Protein AF-A0A075HXC4-F1 (afdb_monomer)

Organism: NCBI:txid1456350

Nearest PDB structures (foldseek):
  7qbg-assembly2_C  TM=5.649E-01  e=1.199E-02  Homo sapiens
  2m8x-assembly1_A  TM=3.987E-01  e=9.334E+00  Pyrococcus furiosus
  6twh-assembly1_C  TM=2.486E-01  e=6.470E+00  Influenza A virus (A/harbour seal/Germany/1/2014(H10N7))

Radius of gyration: 15.95 Å; Cα contacts (8 Å, |Δi|>4): 312; chains: 1; bounding box: 35×32×52 Å

Foldseek 3Di:
DDDPPPPDDDPDDVQKDDFQPDKAKEFEWEAAQNDTDQCLDPLFACLDSQWGDDPSDRTMIIGRIPQDFPLNSQVSSCWHWDLFWTADNVGDIQGDDDFKGWWKDKPNHTDSTRNRPDDHHHIFIYIYMGNDDPVNVVVVVVVSVPDDTDD

Sequence (151 aa):
MTQVDTSGALGAPDGAGRLGDEHEHASVLVRIFGDKLDFSSPAYQIKSSWIHFEDSDGTTIHRHSSGVTLGYLFDSMGFTVNDECFAFPDGREFCTNEDYSLKYYINHQSVDSVYDYIIEDDDRLLISFGPETPEEIEEQLIELDSQIIKG

Mean predicted aligned error: 4.53 Å

Secondary structure (DSSP, 8-state):
---------TTPPTT---TTS--EEEEEEEEETTEEP-TTSTTTBTS-SSEEB-TT-SSEEEE-STT--HHHHHHHTT-EE-SSEEE-TTS-EEE--SS-EEEEEETTEEES--TT--PPTT-EEEEEEES--HHHHHHHHHHHHHSPPP-

Solvent-accessible surface area (backbone atoms only — not comparable to full-atom values): 8455 Å² total; per-residue (Å²): 132,84,82,78,78,74,83,68,57,92,87,60,60,82,76,40,57,54,84,68,73,36,79,32,35,26,32,51,40,44,29,54,73,80,43,73,62,75,37,35,45,78,86,42,38,64,58,39,91,50,34,30,23,53,96,62,36,42,38,28,41,42,32,24,24,46,61,51,29,47,34,57,43,39,46,57,60,45,30,47,66,49,68,49,38,47,30,43,69,86,72,54,71,49,56,50,58,98,76,29,40,57,47,36,28,50,72,85,40,77,45,72,55,54,33,85,40,61,81,50,66,78,35,40,38,41,40,39,34,34,70,71,49,75,68,59,48,50,54,51,50,56,52,52,69,68,56,76,70,70,128

Structure (mmCIF, N/CA/C/O backbone):
data_AF-A0A075HXC4-F1
#
_entry.id   AF-A0A075HXC4-F1
#
loop_
_atom_site.group_PDB
_atom_site.id
_atom_site.type_symbol
_atom_site.label_atom_id
_atom_site.label_alt_id
_atom_site.label_comp_id
_atom_site.label_asym_id
_atom_site.label_entity_id
_atom_site.label_seq_id
_atom_site.pdbx_PDB_ins_code
_atom_site.Cartn_x
_atom_site.Cartn_y
_atom_site.Cartn_z
_atom_site.occupancy
_atom_site.B_iso_or_equiv
_atom_site.auth_seq_id
_atom_site.auth_comp_id
_atom_site.auth_asym_id
_atom_site.auth_atom_id
_atom_site.pdbx_PDB_model_num
ATOM 1 N N . MET A 1 1 ? 16.390 -15.592 -38.156 1.00 39.44 1 MET A N 1
ATOM 2 C CA . MET A 1 1 ? 16.770 -15.146 -36.804 1.00 39.44 1 MET A CA 1
ATOM 3 C C . MET A 1 1 ? 15.625 -15.557 -35.904 1.00 39.44 1 MET A C 1
ATOM 5 O O . MET A 1 1 ? 14.516 -15.090 -36.118 1.00 39.44 1 MET A O 1
ATOM 9 N N . THR A 1 2 ? 15.843 -16.559 -35.065 1.00 38.78 2 THR A N 1
ATOM 10 C CA . THR A 1 2 ? 14.834 -17.163 -34.188 1.00 38.78 2 THR A CA 1
ATOM 11 C C . THR A 1 2 ? 14.227 -16.114 -33.262 1.00 38.78 2 THR A C 1
ATOM 13 O O . THR A 1 2 ? 14.951 -15.402 -32.571 1.00 38.78 2 THR A O 1
ATOM 16 N N . GLN A 1 3 ? 12.900 -16.017 -33.297 1.00 43.12 3 GLN A N 1
ATOM 17 C CA . GLN A 1 3 ? 12.081 -15.297 -32.332 1.00 43.12 3 GLN A CA 1
ATOM 18 C C . GLN A 1 3 ? 12.322 -15.967 -30.976 1.00 43.12 3 GLN A C 1
ATOM 20 O O . GLN A 1 3 ? 12.024 -17.148 -30.809 1.00 43.12 3 GLN A O 1
ATOM 25 N N . VAL A 1 4 ? 12.987 -15.260 -30.065 1.00 44.78 4 VAL A N 1
ATOM 26 C CA . VAL A 1 4 ? 13.156 -15.733 -28.692 1.00 44.78 4 VAL A CA 1
ATOM 27 C C . VAL A 1 4 ? 11.836 -15.432 -28.006 1.00 44.78 4 VAL A C 1
ATOM 29 O O . VAL A 1 4 ? 11.519 -14.275 -27.745 1.00 44.78 4 VAL A O 1
ATOM 32 N N . ASP A 1 5 ? 11.039 -16.476 -27.838 1.00 43.78 5 ASP A N 1
ATOM 33 C CA . ASP A 1 5 ? 9.853 -16.471 -27.000 1.00 43.78 5 ASP A CA 1
ATOM 34 C C . ASP A 1 5 ? 10.323 -16.198 -25.562 1.00 43.78 5 ASP A C 1
ATOM 36 O O . ASP A 1 5 ? 11.045 -17.007 -24.979 1.00 43.78 5 ASP A O 1
ATOM 40 N N . THR A 1 6 ? 10.050 -15.004 -25.032 1.00 44.16 6 THR A N 1
ATOM 41 C CA . THR A 1 6 ? 10.434 -14.614 -23.664 1.00 44.16 6 THR A CA 1
ATOM 42 C C . THR A 1 6 ? 9.366 -14.988 -22.642 1.00 44.16 6 THR A C 1
ATOM 44 O O . THR A 1 6 ? 9.330 -14.395 -21.567 1.00 44.16 6 THR A O 1
ATOM 47 N N . SER A 1 7 ? 8.495 -15.959 -22.937 1.00 44.59 7 SER A N 1
ATOM 48 C CA . SER A 1 7 ? 7.662 -16.573 -21.906 1.00 44.59 7 SER A CA 1
ATOM 49 C C . SER A 1 7 ? 8.551 -17.244 -20.856 1.00 44.59 7 SER A C 1
ATOM 51 O O . SER A 1 7 ? 9.087 -18.330 -21.067 1.00 44.59 7 SER A O 1
ATOM 53 N N . GLY A 1 8 ? 8.699 -16.565 -19.718 1.00 54.44 8 GLY A N 1
ATOM 54 C CA . GLY A 1 8 ? 9.255 -17.118 -18.489 1.00 54.44 8 GLY A CA 1
ATOM 55 C C . GLY A 1 8 ? 10.762 -16.945 -18.341 1.00 54.44 8 GLY A C 1
ATOM 56 O O . GLY A 1 8 ? 11.519 -17.914 -18.406 1.00 54.44 8 GLY A O 1
ATOM 57 N N . ALA A 1 9 ? 11.208 -15.726 -18.021 1.00 57.59 9 ALA A N 1
ATOM 58 C CA . ALA A 1 9 ? 12.386 -15.622 -17.163 1.00 57.59 9 ALA A CA 1
ATOM 59 C C . ALA A 1 9 ? 12.086 -16.383 -15.854 1.00 57.59 9 ALA A C 1
ATOM 61 O O . ALA A 1 9 ? 10.974 -16.300 -15.333 1.00 57.59 9 ALA A O 1
ATOM 62 N N . LEU A 1 10 ? 13.038 -17.170 -15.344 1.00 61.22 10 LEU A N 1
ATOM 63 C CA . LEU A 1 10 ? 12.862 -17.911 -14.089 1.00 61.22 10 LEU A CA 1
ATOM 64 C C . LEU A 1 10 ? 12.427 -16.943 -12.974 1.00 61.22 10 LEU A C 1
ATOM 66 O O . LEU A 1 10 ? 13.164 -16.013 -12.656 1.00 61.22 10 LEU A O 1
ATOM 70 N N . GLY A 1 11 ? 11.243 -17.167 -12.397 1.00 74.31 11 GLY A N 1
ATOM 71 C CA . GLY A 1 11 ? 10.676 -1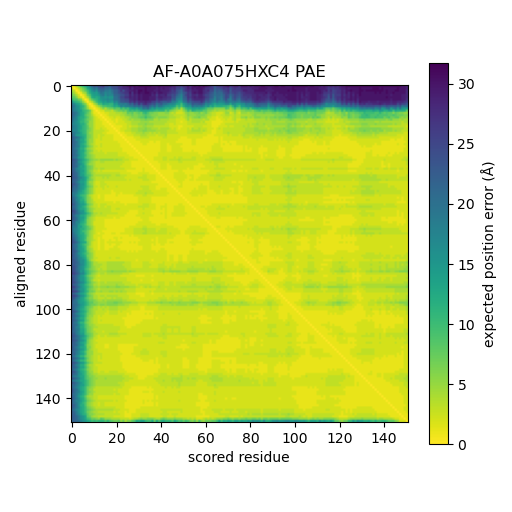6.319 -11.342 1.00 74.31 11 GLY A CA 1
ATOM 72 C C . GLY A 1 11 ? 9.794 -15.158 -11.817 1.00 74.31 11 GLY A C 1
ATOM 73 O O . GLY A 1 11 ? 9.455 -14.318 -10.989 1.00 74.31 11 GLY A O 1
ATOM 74 N N . ALA A 1 12 ? 9.436 -15.087 -13.105 1.00 84.62 12 ALA A N 1
ATOM 75 C CA . ALA A 1 12 ? 8.439 -14.134 -13.600 1.00 84.62 12 ALA A CA 1
ATOM 76 C C . ALA A 1 12 ? 7.046 -14.405 -12.996 1.00 84.62 12 ALA A C 1
ATOM 78 O O . ALA A 1 12 ? 6.634 -15.568 -12.985 1.00 84.62 12 ALA A O 1
ATOM 79 N N . PRO A 1 13 ? 6.329 -13.370 -12.516 1.00 90.69 13 PRO A N 1
ATOM 80 C CA . PRO A 1 13 ? 4.915 -13.481 -12.168 1.00 90.69 13 PRO A CA 1
ATOM 81 C C . PRO A 1 13 ? 4.083 -13.923 -13.374 1.00 90.69 13 PRO A C 1
ATOM 83 O O . PRO A 1 13 ? 4.399 -13.581 -14.519 1.00 90.69 13 PRO A O 1
ATOM 86 N N . ASP A 1 14 ? 2.995 -14.646 -13.122 1.00 89.06 14 ASP A N 1
ATOM 87 C CA . ASP A 1 14 ? 2.048 -15.000 -14.175 1.00 89.06 14 ASP A CA 1
ATOM 88 C C . ASP A 1 14 ? 1.447 -13.730 -14.793 1.00 89.06 14 ASP A C 1
ATOM 90 O O . ASP A 1 14 ? 1.009 -12.825 -14.090 1.00 89.06 14 ASP A O 1
ATOM 94 N N . GLY A 1 15 ? 1.447 -13.653 -16.125 1.00 90.19 15 GLY A N 1
ATOM 95 C CA . GLY A 1 15 ? 0.948 -12.484 -16.855 1.00 90.19 15 GLY A CA 1
ATOM 96 C C . GLY A 1 15 ? 1.918 -11.301 -16.934 1.00 90.19 15 GLY A C 1
ATOM 97 O O . GLY A 1 15 ? 1.612 -10.346 -17.648 1.00 90.19 15 GLY A O 1
ATOM 98 N N . ALA A 1 16 ? 3.087 -11.373 -16.286 1.00 94.12 16 ALA A N 1
ATOM 99 C CA . ALA A 1 16 ? 4.089 -10.320 -16.376 1.00 94.12 16 ALA A CA 1
ATOM 100 C C . ALA A 1 16 ? 4.666 -10.186 -17.795 1.00 94.12 16 ALA A C 1
ATOM 102 O O . ALA A 1 16 ? 4.868 -11.174 -18.515 1.00 94.12 16 ALA A O 1
ATOM 103 N N . GLY A 1 17 ? 4.967 -8.948 -18.173 1.00 94.06 17 GLY A N 1
ATOM 104 C CA . GLY A 1 17 ? 5.695 -8.613 -19.383 1.00 94.06 17 GLY A CA 1
ATOM 105 C C . GLY A 1 17 ? 7.186 -8.935 -19.290 1.00 94.06 17 GLY A C 1
ATOM 106 O O . GLY A 1 17 ? 7.639 -9.875 -18.630 1.00 94.06 17 GLY A O 1
ATOM 107 N N . ARG A 1 18 ? 7.993 -8.172 -20.024 1.00 93.44 18 ARG A N 1
ATOM 108 C CA . ARG A 1 18 ? 9.450 -8.333 -20.004 1.00 93.44 18 ARG A CA 1
ATOM 109 C C . ARG A 1 18 ? 10.009 -7.492 -18.869 1.00 93.44 18 ARG A C 1
ATOM 111 O O . ARG A 1 18 ? 9.800 -6.295 -18.866 1.00 93.44 18 ARG A O 1
ATOM 118 N N . LEU A 1 19 ? 10.821 -8.073 -17.990 1.00 94.50 19 LEU A N 1
ATOM 119 C CA . LEU A 1 19 ? 11.482 -7.289 -16.946 1.00 94.50 19 LEU A CA 1
ATOM 120 C C . LEU A 1 19 ? 12.214 -6.061 -17.532 1.00 94.50 19 LEU A C 1
ATOM 122 O O . LEU A 1 19 ? 13.051 -6.200 -18.430 1.00 94.50 19 LEU A O 1
ATOM 126 N N . GLY A 1 20 ? 11.890 -4.884 -17.003 1.00 94.12 20 GLY A N 1
ATOM 127 C CA . GLY A 1 20 ? 12.345 -3.566 -17.437 1.00 94.12 20 GLY A CA 1
ATOM 128 C C . GLY A 1 20 ? 11.551 -2.948 -18.593 1.00 94.12 20 GLY A C 1
ATOM 129 O O . GLY A 1 20 ? 12.011 -1.950 -19.146 1.00 94.12 20 GLY A O 1
ATOM 130 N N . ASP A 1 21 ? 10.427 -3.536 -19.018 1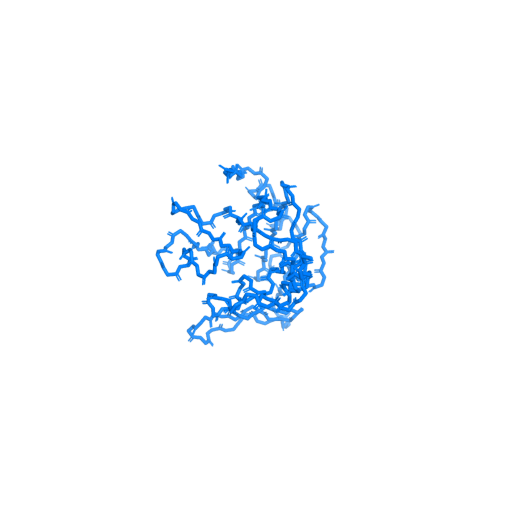.00 93.81 21 ASP A N 1
ATOM 131 C CA . ASP A 1 21 ? 9.565 -2.944 -20.051 1.00 93.81 21 ASP A CA 1
ATOM 132 C C . ASP A 1 21 ? 8.780 -1.724 -19.565 1.00 93.81 21 ASP A C 1
ATOM 134 O O . ASP A 1 21 ? 8.467 -0.857 -20.379 1.00 93.81 21 ASP A O 1
ATOM 138 N N . GLU A 1 22 ? 8.558 -1.628 -18.257 1.00 95.56 22 GLU A N 1
ATOM 139 C CA . GLU A 1 22 ? 7.954 -0.492 -17.563 1.00 95.56 22 GLU A CA 1
ATOM 140 C C . GLU A 1 22 ? 8.729 -0.183 -16.277 1.00 95.56 22 GLU A C 1
ATOM 142 O O . GLU A 1 22 ? 9.502 -1.015 -15.785 1.00 95.56 22 GLU A O 1
ATOM 147 N N . HIS A 1 23 ? 8.551 1.029 -15.756 1.00 97.06 23 HIS A N 1
ATOM 148 C CA . HIS A 1 23 ? 9.147 1.466 -14.499 1.00 97.06 23 HIS A CA 1
ATOM 149 C C . HIS A 1 23 ? 8.226 2.496 -13.844 1.00 97.06 23 HIS A C 1
ATOM 151 O O . HIS A 1 23 ? 8.356 3.683 -14.118 1.00 97.06 23 HIS A O 1
ATOM 157 N N . GLU A 1 24 ? 7.304 2.006 -13.020 1.00 98.19 24 GLU A N 1
ATOM 158 C CA . GLU A 1 24 ? 6.258 2.815 -12.385 1.00 98.19 24 GLU A CA 1
ATOM 159 C C . GLU A 1 24 ? 6.488 2.913 -10.876 1.00 98.19 24 GLU A C 1
ATOM 161 O O . GLU A 1 24 ? 6.945 1.942 -10.247 1.00 98.19 24 GLU A O 1
ATOM 166 N N . HIS A 1 25 ? 6.119 4.054 -10.291 1.00 98.56 25 HIS A N 1
ATOM 167 C CA . HIS A 1 25 ? 6.225 4.305 -8.856 1.00 98.56 25 HIS A CA 1
ATOM 168 C C . HIS A 1 25 ? 4.864 4.623 -8.242 1.00 98.56 25 HIS A C 1
ATOM 170 O O . HIS A 1 25 ? 4.136 5.474 -8.735 1.00 98.56 25 HIS A O 1
ATOM 176 N N . ALA A 1 26 ? 4.540 3.992 -7.113 1.00 98.75 26 ALA A N 1
ATOM 177 C CA . ALA A 1 26 ? 3.301 4.267 -6.382 1.00 98.75 26 ALA A CA 1
ATOM 178 C C . ALA A 1 26 ? 3.552 4.430 -4.884 1.00 98.75 26 ALA A C 1
ATOM 180 O O . ALA A 1 26 ? 4.442 3.801 -4.309 1.00 98.75 26 ALA A O 1
ATOM 181 N N . SER A 1 27 ? 2.738 5.248 -4.225 1.00 98.75 27 SER A N 1
ATOM 182 C CA . SER A 1 27 ? 2.775 5.417 -2.777 1.00 98.75 27 SER A CA 1
ATOM 183 C C . SER A 1 27 ? 1.859 4.426 -2.071 1.00 98.75 27 SER A C 1
ATOM 18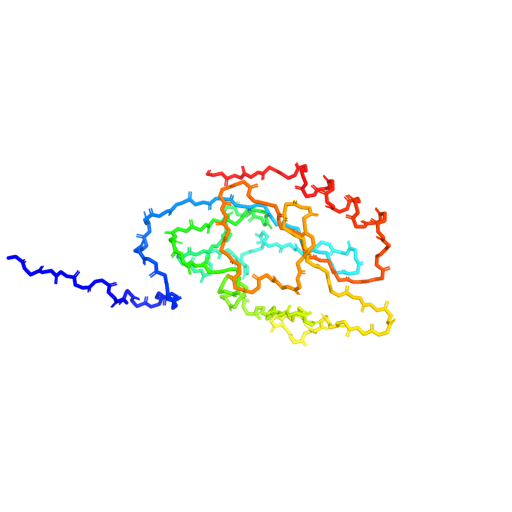5 O O . SER A 1 27 ? 0.727 4.209 -2.496 1.00 98.75 27 SER A O 1
ATOM 187 N N . VAL A 1 28 ? 2.304 3.887 -0.937 1.00 98.81 28 VAL A N 1
ATOM 188 C CA . VAL A 1 28 ? 1.488 3.024 -0.078 1.00 98.81 28 VAL A CA 1
ATOM 189 C C . VAL A 1 28 ? 1.521 3.465 1.381 1.00 98.81 28 VAL A C 1
ATOM 191 O O . VAL A 1 28 ? 2.563 3.839 1.927 1.00 98.81 28 VAL A O 1
ATOM 194 N N . LEU A 1 29 ? 0.363 3.385 2.030 1.00 98.88 29 LEU A N 1
ATOM 195 C CA . LEU A 1 29 ? 0.192 3.495 3.470 1.00 98.88 29 LEU A CA 1
ATOM 196 C C . LEU A 1 29 ? -0.624 2.297 3.962 1.00 98.88 29 LEU A C 1
ATOM 198 O O . LEU A 1 29 ? -1.739 2.065 3.504 1.00 98.88 29 LEU A O 1
ATOM 202 N N . VAL A 1 30 ? -0.071 1.545 4.915 1.00 98.69 30 VAL A N 1
ATOM 203 C CA . VAL A 1 30 ? -0.776 0.443 5.580 1.00 98.69 30 VAL A CA 1
ATOM 204 C C . VAL A 1 30 ? -0.914 0.767 7.066 1.00 98.69 30 VAL A C 1
ATOM 206 O O . VAL A 1 30 ? 0.093 0.965 7.750 1.00 98.69 30 VAL A O 1
ATOM 209 N N . ARG A 1 31 ? -2.154 0.834 7.560 1.00 98.62 31 ARG A N 1
ATOM 210 C CA . ARG A 1 31 ? -2.513 1.122 8.956 1.00 98.62 31 ARG A CA 1
ATOM 211 C C . ARG A 1 31 ? -3.248 -0.077 9.553 1.00 98.62 31 ARG A C 1
ATOM 213 O O . ARG A 1 31 ? -4.264 -0.501 9.015 1.00 98.62 31 ARG A O 1
ATOM 220 N N . ILE A 1 32 ? -2.749 -0.611 10.664 1.00 98.38 32 ILE A N 1
ATOM 221 C CA . ILE A 1 32 ? -3.382 -1.702 11.415 1.00 98.38 32 ILE A CA 1
ATOM 222 C C . ILE A 1 32 ? -3.650 -1.203 12.834 1.00 98.38 32 ILE A C 1
ATOM 224 O O . ILE A 1 32 ? -2.708 -0.934 13.573 1.00 98.38 32 ILE A O 1
ATOM 228 N N . PHE A 1 33 ? -4.919 -1.047 13.213 1.00 97.81 33 PHE A N 1
ATOM 229 C CA . PHE A 1 33 ? -5.338 -0.403 14.464 1.00 97.81 33 PHE A CA 1
ATOM 230 C C . PHE A 1 33 ? -4.680 0.971 14.675 1.00 97.81 33 PHE A C 1
ATOM 232 O O . PHE A 1 33 ? -4.226 1.303 15.770 1.00 97.81 33 PHE A O 1
ATOM 239 N N . GLY A 1 34 ? -4.577 1.756 13.600 1.00 96.31 34 GLY A N 1
ATOM 240 C CA . GLY A 1 34 ? -3.887 3.045 13.594 1.00 96.31 34 GLY A CA 1
ATOM 241 C C . GLY A 1 34 ? -2.354 2.975 13.564 1.00 96.31 34 GLY A C 1
ATOM 242 O O . GLY A 1 34 ? -1.729 3.982 13.234 1.00 96.31 34 GLY A O 1
ATOM 243 N N . ASP A 1 35 ? -1.714 1.828 13.812 1.00 97.88 35 ASP A N 1
ATOM 244 C CA . ASP A 1 35 ? -0.257 1.692 13.705 1.00 97.88 35 ASP A CA 1
ATOM 245 C C . ASP A 1 35 ? 0.177 1.581 12.238 1.00 97.88 35 ASP A C 1
ATOM 247 O O . ASP A 1 35 ? -0.381 0.802 11.464 1.00 97.88 35 ASP A O 1
ATOM 251 N N . LYS A 1 36 ? 1.197 2.352 11.844 1.00 98.06 36 LYS A N 1
ATOM 252 C CA . LYS A 1 36 ? 1.775 2.277 10.496 1.00 98.06 36 LYS A CA 1
ATOM 253 C C . LYS A 1 36 ? 2.669 1.044 10.373 1.00 98.06 36 LYS A C 1
ATOM 255 O O . LYS A 1 36 ? 3.621 0.889 11.139 1.00 98.06 36 LYS A O 1
ATOM 260 N N . LEU A 1 37 ? 2.407 0.207 9.372 1.00 97.81 37 LEU A N 1
ATOM 261 C CA . LEU A 1 37 ? 3.329 -0.853 8.973 1.00 97.81 37 LEU A CA 1
ATOM 262 C C . LEU A 1 37 ? 4.509 -0.245 8.201 1.00 97.81 37 LEU A C 1
ATOM 264 O O . LEU A 1 37 ? 4.322 0.501 7.242 1.00 97.81 37 LEU A O 1
ATOM 268 N N . ASP A 1 38 ? 5.726 -0.559 8.643 1.00 96.94 38 ASP A N 1
ATOM 269 C CA . ASP A 1 38 ? 6.963 0.008 8.105 1.00 96.94 38 ASP A CA 1
ATOM 270 C C . ASP A 1 38 ? 7.689 -0.978 7.176 1.00 96.94 38 ASP A C 1
ATOM 272 O O . ASP A 1 38 ? 8.274 -1.967 7.633 1.00 96.94 38 ASP A O 1
ATOM 276 N N . PHE A 1 39 ? 7.686 -0.681 5.872 1.00 98.19 39 PHE A N 1
ATOM 277 C CA . PHE A 1 39 ? 8.392 -1.474 4.862 1.00 98.19 39 PHE A CA 1
ATOM 278 C C . PHE A 1 39 ? 9.868 -1.074 4.667 1.00 98.19 39 PHE A C 1
ATOM 280 O O . PHE A 1 39 ? 10.563 -1.709 3.878 1.00 98.19 39 PHE A O 1
ATOM 287 N N . SER A 1 40 ? 10.396 -0.078 5.393 1.00 97.88 40 SER A N 1
ATOM 288 C CA . SER A 1 40 ? 11.798 0.369 5.250 1.00 97.88 40 SER A CA 1
ATOM 289 C C . SER A 1 40 ? 12.822 -0.644 5.777 1.00 97.88 40 SER A C 1
ATOM 291 O O . SER A 1 40 ? 14.003 -0.599 5.429 1.00 97.88 40 SER A O 1
ATOM 293 N N . SER A 1 41 ? 12.376 -1.583 6.616 1.00 96.62 41 SER A N 1
ATOM 294 C CA . SER A 1 41 ? 13.219 -2.636 7.179 1.00 96.62 41 SER A CA 1
ATOM 295 C C . SER A 1 41 ? 13.817 -3.535 6.086 1.00 96.62 41 SER A C 1
ATOM 297 O O . SER A 1 41 ? 13.098 -3.940 5.171 1.00 96.62 41 SER A O 1
ATOM 299 N N . PRO A 1 42 ? 15.078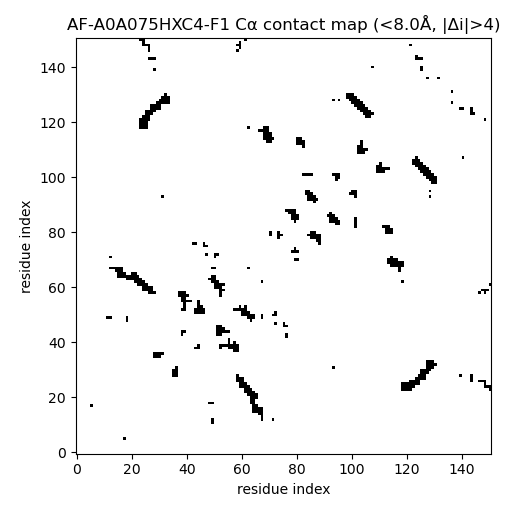 -4.000 6.223 1.00 95.94 42 PRO A N 1
ATOM 300 C CA . PRO A 1 42 ? 15.696 -4.957 5.294 1.00 95.94 42 PRO A CA 1
ATOM 301 C C . PRO A 1 42 ? 14.887 -6.245 5.057 1.00 95.94 42 PRO A C 1
ATOM 303 O O . PRO A 1 42 ? 15.110 -6.965 4.084 1.00 95.94 42 PRO A O 1
ATOM 306 N N . ALA A 1 43 ? 13.946 -6.558 5.951 1.00 95.00 43 ALA A N 1
ATOM 307 C CA . ALA A 1 43 ? 13.024 -7.674 5.801 1.00 95.00 43 ALA A CA 1
ATOM 308 C C . ALA A 1 43 ? 12.057 -7.535 4.610 1.00 95.00 43 ALA A C 1
ATOM 310 O O . ALA A 1 43 ? 11.514 -8.557 4.207 1.00 95.00 43 ALA A O 1
ATOM 311 N N . TYR A 1 44 ? 11.885 -6.345 4.025 1.00 97.50 44 TYR A N 1
ATOM 312 C CA . TYR A 1 44 ? 10.903 -6.063 2.963 1.00 97.50 44 TYR A CA 1
ATOM 313 C C . TYR A 1 44 ? 11.515 -5.474 1.682 1.00 97.50 44 TYR A C 1
ATOM 315 O O . TYR A 1 44 ? 10.843 -5.336 0.666 1.00 97.50 44 TYR A O 1
ATOM 323 N N . GLN A 1 45 ? 12.810 -5.169 1.709 1.00 97.94 45 GLN A N 1
ATOM 324 C CA . GLN A 1 45 ? 13.515 -4.502 0.616 1.00 97.94 45 GLN A CA 1
ATOM 325 C C . GLN A 1 45 ? 13.986 -5.522 -0.439 1.00 97.94 45 GLN A C 1
ATOM 327 O O . GLN A 1 45 ? 14.497 -6.587 -0.073 1.00 97.94 45 GLN A O 1
ATOM 332 N N . ILE A 1 46 ? 13.827 -5.197 -1.730 1.00 96.81 46 ILE A N 1
ATOM 333 C CA . ILE A 1 46 ? 14.274 -5.989 -2.900 1.00 96.81 46 ILE A CA 1
ATOM 334 C C . ILE A 1 46 ? 13.899 -7.485 -2.792 1.00 96.81 46 ILE A C 1
ATOM 336 O O . ILE A 1 46 ? 14.738 -8.377 -2.943 1.00 96.81 46 ILE A O 1
ATOM 340 N N . LYS A 1 47 ? 12.637 -7.798 -2.463 1.00 96.75 47 LYS A N 1
ATOM 341 C CA . LYS A 1 47 ? 12.161 -9.198 -2.377 1.00 96.75 47 LYS A CA 1
ATOM 342 C C . LYS A 1 47 ? 11.846 -9.836 -3.716 1.00 96.75 47 LYS A C 1
ATOM 344 O O . LYS A 1 47 ? 11.907 -11.058 -3.838 1.00 96.75 47 LYS A O 1
ATOM 349 N N . SER A 1 48 ? 11.592 -9.017 -4.721 1.00 95.94 48 SER A N 1
ATOM 350 C CA . SER A 1 48 ? 11.459 -9.443 -6.099 1.00 95.94 48 SER A CA 1
ATOM 351 C C . SER A 1 48 ? 12.146 -8.435 -7.005 1.00 95.94 48 SER A C 1
ATOM 353 O O . SER A 1 48 ? 12.232 -7.266 -6.667 1.00 95.94 48 SER A O 1
ATOM 355 N N . SER A 1 49 ? 12.645 -8.882 -8.156 1.00 96.31 49 SER A N 1
ATOM 356 C CA . SER A 1 49 ? 13.152 -7.966 -9.185 1.00 96.31 49 SER A CA 1
ATOM 357 C C . SER A 1 49 ? 12.029 -7.301 -9.984 1.00 96.31 49 SER A C 1
ATOM 359 O O . SER A 1 49 ? 12.300 -6.374 -10.735 1.00 96.31 49 SER A O 1
ATOM 361 N N . TRP A 1 50 ? 10.796 -7.801 -9.870 1.00 97.38 50 TRP A N 1
ATOM 362 C CA . TRP A 1 50 ? 9.654 -7.373 -10.681 1.00 97.38 50 TRP A CA 1
ATOM 363 C C . TRP A 1 50 ? 8.867 -6.231 -10.041 1.00 97.38 50 TRP A C 1
ATOM 365 O O . TRP A 1 50 ? 8.381 -5.352 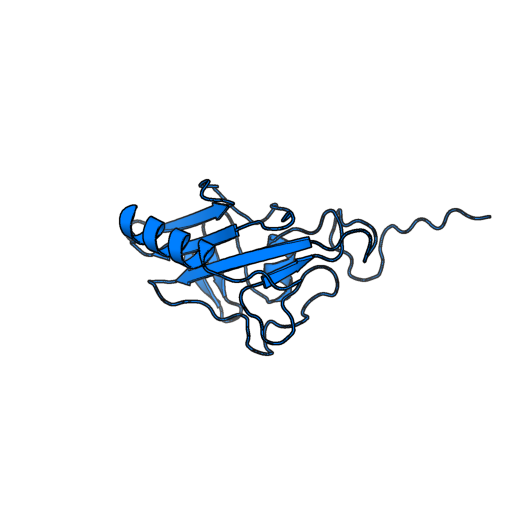-10.748 1.00 97.38 50 TRP A O 1
ATOM 375 N N . ILE A 1 51 ? 8.742 -6.259 -8.714 1.00 98.44 51 ILE A N 1
ATOM 376 C CA . ILE A 1 51 ? 8.083 -5.231 -7.912 1.00 98.44 51 ILE A CA 1
ATOM 377 C C . ILE A 1 51 ? 8.652 -5.264 -6.486 1.00 98.44 51 ILE A C 1
ATOM 379 O O . ILE A 1 51 ? 8.785 -6.347 -5.907 1.00 98.44 51 ILE A O 1
ATOM 383 N N . HIS A 1 52 ? 9.031 -4.118 -5.916 1.00 98.50 52 HIS A N 1
ATOM 384 C CA . HIS A 1 52 ? 9.687 -4.075 -4.602 1.00 98.50 52 HIS A CA 1
ATOM 385 C C . HIS A 1 52 ? 9.672 -2.697 -3.929 1.00 98.50 52 HIS A C 1
ATOM 387 O O . HIS A 1 52 ? 9.302 -1.694 -4.529 1.00 98.50 52 HIS A O 1
ATOM 393 N N . PHE A 1 53 ? 10.144 -2.674 -2.679 1.00 98.62 53 PHE A N 1
ATOM 394 C CA . PHE A 1 53 ? 10.641 -1.483 -1.984 1.00 98.62 53 PHE A CA 1
ATOM 395 C C . PHE A 1 53 ? 12.174 -1.434 -2.031 1.00 98.62 53 PHE A C 1
ATOM 397 O O . PHE A 1 53 ? 12.819 -2.492 -2.014 1.00 98.62 53 PHE A O 1
ATOM 404 N N . GLU A 1 54 ? 12.760 -0.236 -2.046 1.00 97.81 54 GLU A N 1
ATOM 405 C CA . GLU A 1 54 ? 14.215 -0.042 -2.100 1.00 97.81 54 GLU A CA 1
ATOM 406 C C . GLU A 1 54 ? 14.720 1.174 -1.311 1.00 97.81 54 GLU A C 1
ATOM 408 O O . GLU A 1 54 ? 13.946 1.972 -0.791 1.00 97.81 54 GLU A O 1
ATOM 413 N N . ASP A 1 55 ? 16.046 1.284 -1.168 1.00 97.31 55 ASP A N 1
ATOM 414 C CA . ASP A 1 55 ? 16.741 2.407 -0.523 1.00 97.31 55 ASP A CA 1
ATOM 415 C C . ASP A 1 55 ? 16.279 2.762 0.903 1.00 97.31 55 ASP A C 1
ATOM 417 O O . ASP A 1 55 ? 16.448 3.888 1.380 1.00 97.31 55 ASP A O 1
ATOM 421 N N . SER A 1 56 ? 15.756 1.773 1.638 1.00 97.62 56 SER A N 1
ATOM 422 C CA . SER A 1 56 ? 15.113 1.973 2.949 1.00 97.62 56 SER A CA 1
ATOM 423 C C . SER A 1 56 ? 13.920 2.937 2.887 1.00 97.62 56 SER A C 1
ATOM 425 O O . SER A 1 56 ? 13.531 3.525 3.896 1.00 97.62 56 SER A O 1
ATOM 427 N N . ASP A 1 57 ? 13.329 3.113 1.708 1.00 98.00 57 ASP A N 1
ATOM 428 C CA . ASP A 1 57 ? 12.011 3.695 1.535 1.00 98.00 57 ASP A CA 1
ATOM 429 C C . ASP A 1 57 ? 10.968 2.591 1.733 1.00 98.00 57 ASP A C 1
ATOM 431 O O . ASP A 1 57 ? 10.971 1.573 1.046 1.00 98.00 57 ASP A O 1
ATOM 435 N N . GLY A 1 58 ? 10.106 2.768 2.733 1.00 97.75 58 GLY A N 1
ATOM 436 C CA . GLY A 1 58 ? 9.003 1.853 3.025 1.00 97.75 58 GLY A CA 1
ATOM 437 C C . GLY A 1 58 ? 7.649 2.341 2.518 1.00 97.75 58 GLY A C 1
ATOM 438 O O . GLY A 1 58 ? 6.623 1.824 2.947 1.00 97.75 58 GLY A O 1
ATOM 439 N N . THR A 1 59 ? 7.632 3.392 1.703 1.00 98.31 59 THR A N 1
ATOM 440 C CA . THR A 1 59 ? 6.412 4.079 1.261 1.00 98.31 59 THR A CA 1
ATOM 441 C C . THR A 1 59 ? 6.270 4.149 -0.251 1.00 98.31 59 THR A C 1
ATOM 443 O O . THR A 1 59 ? 5.150 4.352 -0.711 1.00 98.31 59 THR A O 1
ATOM 446 N N . THR A 1 60 ? 7.352 3.941 -1.006 1.00 98.69 60 THR A N 1
ATOM 447 C CA . THR A 1 60 ? 7.324 3.891 -2.473 1.00 98.69 60 THR A CA 1
ATOM 448 C C . THR A 1 60 ? 7.476 2.458 -2.977 1.00 98.69 60 THR A C 1
ATOM 450 O O . THR A 1 60 ? 8.447 1.776 -2.656 1.00 98.69 60 THR A O 1
ATOM 453 N N . ILE A 1 61 ? 6.509 2.003 -3.768 1.00 98.81 61 ILE A N 1
ATOM 454 C CA . ILE A 1 61 ? 6.552 0.746 -4.512 1.00 98.81 61 ILE A CA 1
ATOM 455 C C . ILE A 1 61 ? 7.162 1.032 -5.882 1.00 98.81 61 ILE A C 1
ATOM 457 O O . ILE A 1 61 ? 6.708 1.940 -6.571 1.00 98.81 61 ILE A O 1
ATOM 461 N N . HIS A 1 62 ? 8.134 0.222 -6.290 1.00 98.62 62 HIS A N 1
ATOM 462 C CA . HIS A 1 62 ? 8.756 0.257 -7.610 1.00 98.62 62 HIS A CA 1
ATOM 463 C C . HIS A 1 62 ? 8.304 -0.969 -8.394 1.00 98.62 62 HIS A C 1
ATOM 465 O O . HIS A 1 62 ? 8.570 -2.091 -7.962 1.00 98.62 62 HIS 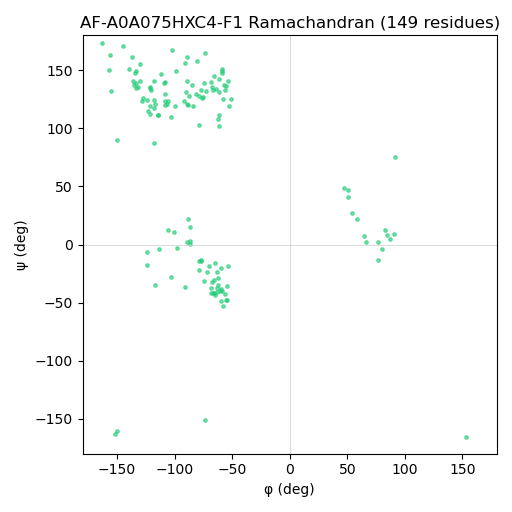A O 1
ATOM 471 N N . ARG A 1 63 ? 7.637 -0.787 -9.538 1.00 98.38 63 ARG A N 1
ATOM 472 C CA . ARG A 1 63 ? 7.285 -1.876 -10.461 1.00 98.38 63 ARG A CA 1
ATOM 473 C C . ARG A 1 63 ? 8.144 -1.781 -11.710 1.00 98.38 63 ARG A C 1
ATOM 475 O O . ARG A 1 63 ? 8.101 -0.784 -12.415 1.00 98.38 63 ARG A O 1
ATOM 482 N N . HIS A 1 64 ? 8.861 -2.853 -12.027 1.00 97.62 64 HIS A N 1
ATOM 483 C CA . HIS A 1 64 ? 9.763 -2.922 -13.178 1.00 97.62 64 HIS A CA 1
ATOM 484 C C . HIS A 1 64 ? 9.220 -3.764 -14.336 1.00 97.62 64 HIS A C 1
ATOM 486 O O . HIS A 1 64 ? 9.986 -4.157 -15.214 1.00 97.62 64 HIS A O 1
ATOM 492 N N . SER A 1 65 ? 7.939 -4.137 -14.338 1.00 97.12 65 SER A N 1
ATOM 493 C CA . SER A 1 65 ? 7.342 -4.787 -15.503 1.00 97.12 65 SER A CA 1
ATOM 494 C C . SER A 1 65 ? 5.829 -4.638 -15.563 1.00 97.12 65 SER A C 1
ATOM 496 O O . SER A 1 65 ? 5.169 -4.612 -14.523 1.00 97.12 65 SER A O 1
ATOM 498 N N . SER A 1 66 ? 5.289 -4.620 -16.778 1.00 96.88 66 SER A N 1
ATOM 499 C CA . SER A 1 66 ? 3.848 -4.707 -17.020 1.00 96.88 66 SER A CA 1
ATOM 500 C C . SER A 1 66 ? 3.251 -5.995 -16.447 1.00 96.88 66 SER A C 1
ATOM 502 O O . SER A 1 66 ? 3.920 -7.025 -16.350 1.00 96.88 66 SER A O 1
ATOM 504 N N . GLY A 1 67 ? 1.976 -5.957 -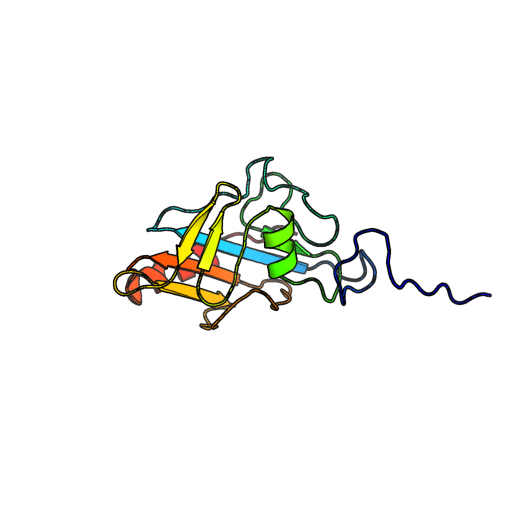16.052 1.00 96.75 67 GLY A N 1
ATOM 505 C CA . GLY A 1 67 ? 1.246 -7.156 -15.617 1.00 96.75 67 GLY A CA 1
ATOM 506 C C . GLY A 1 67 ? 1.566 -7.658 -14.203 1.00 96.75 67 GLY A C 1
ATOM 507 O O . GLY A 1 67 ? 1.020 -8.679 -13.795 1.00 96.75 67 GLY A O 1
ATOM 508 N N . VAL A 1 68 ? 2.435 -6.978 -13.447 1.00 97.88 68 VAL A N 1
ATOM 509 C CA . VAL A 1 68 ? 2.810 -7.385 -12.082 1.00 97.88 68 VAL A CA 1
ATOM 510 C C . VAL A 1 68 ? 1.866 -6.754 -11.061 1.00 97.88 68 VAL A C 1
ATOM 512 O O . VAL A 1 68 ? 1.763 -5.529 -10.981 1.00 97.88 68 VAL A O 1
ATOM 515 N N . THR A 1 69 ? 1.189 -7.591 -10.274 1.00 98.19 69 THR A N 1
ATOM 516 C CA . THR A 1 69 ? 0.150 -7.157 -9.332 1.00 98.19 69 THR A CA 1
ATOM 517 C C . THR A 1 69 ? 0.697 -6.811 -7.945 1.00 98.19 69 THR A C 1
ATOM 519 O O . THR A 1 69 ? 1.774 -7.261 -7.537 1.00 98.19 69 THR A O 1
ATOM 522 N N . LEU A 1 70 ? -0.087 -6.060 -7.169 1.00 98.44 70 LEU A N 1
ATOM 523 C CA . LEU A 1 70 ? 0.157 -5.840 -5.742 1.00 98.44 70 LEU A CA 1
ATOM 524 C C . LEU A 1 70 ? 0.099 -7.142 -4.936 1.00 98.44 70 LEU A C 1
ATOM 526 O O . LEU A 1 70 ? 0.874 -7.300 -3.996 1.00 98.44 70 LEU A O 1
ATOM 530 N N . GLY A 1 71 ? -0.762 -8.094 -5.306 1.00 97.88 71 GLY A N 1
ATOM 531 C CA . GLY A 1 71 ? -0.797 -9.422 -4.692 1.00 97.88 71 GLY A CA 1
ATOM 532 C C . GLY A 1 71 ? 0.571 -10.099 -4.740 1.00 97.88 71 GLY A C 1
ATOM 533 O O . GLY A 1 71 ? 1.091 -10.511 -3.706 1.00 97.88 71 GLY A O 1
ATOM 534 N N . TYR A 1 72 ? 1.228 -10.084 -5.904 1.00 97.81 72 TYR A N 1
ATOM 535 C CA . TYR A 1 72 ? 2.576 -10.634 -6.049 1.00 97.81 72 TYR A CA 1
ATOM 536 C C . TYR A 1 72 ? 3.625 -9.891 -5.196 1.00 97.81 72 TYR A C 1
ATOM 538 O O . TYR A 1 72 ? 4.512 -10.530 -4.622 1.00 97.81 72 TYR A O 1
ATOM 546 N N . LEU A 1 73 ? 3.524 -8.560 -5.059 1.00 98.25 73 LEU A N 1
ATOM 547 C CA . LEU A 1 73 ? 4.376 -7.789 -4.142 1.00 98.25 73 LEU A CA 1
ATOM 548 C C . LEU A 1 73 ? 4.234 -8.293 -2.699 1.00 98.25 73 LEU A C 1
ATOM 550 O O . LEU A 1 73 ? 5.241 -8.614 -2.062 1.00 98.25 73 LEU A O 1
ATOM 554 N N . PHE A 1 74 ? 3.005 -8.380 -2.186 1.00 98.31 74 PHE A N 1
ATOM 555 C CA . PHE A 1 74 ? 2.740 -8.819 -0.814 1.00 98.31 74 PHE A CA 1
ATOM 556 C C . PHE A 1 74 ? 3.153 -10.280 -0.586 1.00 98.31 74 PHE A C 1
ATOM 558 O O . PHE A 1 74 ? 3.857 -10.563 0.390 1.00 98.31 74 PHE A O 1
ATOM 565 N N . ASP A 1 75 ? 2.837 -11.170 -1.528 1.00 97.31 75 ASP A N 1
ATOM 566 C CA . ASP A 1 75 ? 3.217 -12.585 -1.489 1.00 97.31 75 ASP A CA 1
ATOM 567 C C . ASP A 1 75 ? 4.750 -12.752 -1.443 1.00 97.31 75 ASP A C 1
ATOM 569 O O . ASP A 1 75 ? 5.269 -13.577 -0.686 1.00 97.31 75 ASP A O 1
ATOM 573 N N . SER A 1 76 ? 5.511 -11.921 -2.173 1.00 96.62 76 SER A N 1
ATOM 574 C CA . SER A 1 76 ? 6.987 -11.964 -2.177 1.00 96.62 76 SER A CA 1
ATOM 575 C C . SER A 1 76 ? 7.623 -11.650 -0.814 1.00 96.62 76 SER A C 1
ATOM 577 O O . SER A 1 76 ? 8.750 -12.067 -0.528 1.00 96.62 76 SER A O 1
ATOM 579 N N . MET A 1 77 ? 6.895 -10.936 0.046 1.00 97.12 77 MET A N 1
ATOM 580 C CA . MET A 1 77 ? 7.286 -10.607 1.416 1.00 97.12 77 MET A CA 1
ATOM 581 C C . MET A 1 77 ? 6.666 -11.558 2.454 1.00 97.12 77 MET A C 1
ATOM 583 O O . MET A 1 77 ? 6.976 -11.440 3.640 1.00 97.12 77 MET A O 1
ATOM 587 N N . GLY A 1 78 ? 5.829 -12.509 2.025 1.00 96.81 78 GLY A N 1
ATOM 588 C CA . GLY A 1 78 ? 5.130 -13.468 2.881 1.00 96.81 78 GLY A CA 1
ATOM 589 C C . GLY A 1 78 ? 3.847 -12.934 3.521 1.00 96.81 78 GLY A C 1
ATOM 590 O O . GLY A 1 78 ? 3.352 -13.555 4.460 1.00 96.81 78 GLY A O 1
ATOM 591 N N . PHE A 1 79 ? 3.337 -11.788 3.067 1.00 98.12 79 PHE A N 1
ATOM 592 C CA . PHE A 1 79 ? 1.999 -11.337 3.441 1.00 98.12 79 PHE A CA 1
ATOM 593 C C . PHE A 1 79 ? 0.955 -12.061 2.594 1.00 98.12 79 PHE A C 1
ATOM 595 O O . PHE A 1 79 ? 1.248 -12.527 1.499 1.00 98.12 79 PHE A O 1
ATOM 602 N N . THR A 1 80 ? -0.278 -12.114 3.082 1.00 96.19 80 THR A N 1
ATOM 603 C CA . THR A 1 80 ? -1.441 -12.494 2.273 1.00 96.19 80 THR A CA 1
ATOM 604 C C . THR A 1 80 ? -2.436 -11.351 2.305 1.00 96.19 80 THR A C 1
ATOM 606 O O . THR A 1 80 ? -2.704 -10.794 3.368 1.00 96.19 80 THR A O 1
ATOM 609 N N . VAL A 1 81 ? -2.979 -10.996 1.145 1.00 96.56 81 VAL A N 1
ATOM 610 C CA . VAL A 1 81 ? -3.985 -9.944 1.005 1.00 96.56 81 VAL A CA 1
ATOM 611 C C . VAL A 1 81 ? -5.138 -10.464 0.154 1.00 96.56 81 VAL A C 1
ATOM 613 O O . VAL A 1 81 ? -4.910 -11.116 -0.859 1.00 96.56 81 VAL A O 1
ATOM 616 N N . ASN A 1 82 ? -6.374 -10.217 0.567 1.00 96.06 82 ASN A N 1
ATOM 617 C CA . ASN A 1 82 ? -7.572 -10.519 -0.219 1.00 96.06 82 ASN A CA 1
ATOM 618 C C . ASN A 1 82 ? -8.679 -9.510 0.130 1.00 96.06 82 ASN A C 1
ATOM 620 O O . ASN A 1 82 ? -8.374 -8.410 0.567 1.00 96.06 82 ASN A O 1
ATOM 624 N N . ASP A 1 83 ? -9.940 -9.806 -0.151 1.00 95.00 83 ASP A N 1
ATOM 625 C CA . ASP A 1 83 ? -11.085 -8.940 0.153 1.00 95.00 83 ASP A CA 1
ATOM 626 C C . ASP A 1 83 ? -11.508 -8.962 1.633 1.00 95.00 83 ASP A C 1
ATOM 628 O O . ASP A 1 83 ? -12.237 -8.084 2.091 1.00 95.00 83 ASP A O 1
ATOM 632 N N . GLU A 1 84 ? -11.027 -9.933 2.411 1.00 94.62 84 GLU A N 1
ATOM 633 C CA . GLU A 1 84 ? -11.456 -10.153 3.794 1.00 94.62 84 GLU A CA 1
ATOM 634 C C . GLU A 1 84 ? -10.333 -9.961 4.822 1.00 94.62 84 GLU A C 1
ATOM 636 O O . GLU A 1 84 ? -10.593 -9.463 5.917 1.00 94.62 84 GLU A O 1
ATOM 641 N N . CYS A 1 85 ? -9.095 -10.325 4.483 1.00 97.38 85 CYS A N 1
ATOM 642 C CA . CYS A 1 85 ? -7.971 -10.472 5.400 1.00 97.38 85 CYS A CA 1
ATOM 643 C C . CYS A 1 85 ? -6.666 -9.867 4.862 1.00 97.38 85 CYS A C 1
ATOM 645 O O . CYS A 1 85 ? -6.286 -10.055 3.704 1.00 97.38 85 CYS A O 1
ATOM 647 N N . PHE A 1 86 ? -5.913 -9.241 5.769 1.00 98.19 86 PHE A N 1
ATOM 648 C CA . PHE A 1 86 ? -4.494 -8.932 5.599 1.00 98.19 86 PHE A CA 1
ATOM 649 C C . PHE A 1 86 ? -3.686 -9.743 6.622 1.00 98.19 86 PHE A C 1
ATOM 651 O O . PHE A 1 86 ? -3.794 -9.514 7.828 1.00 98.19 86 PHE A O 1
ATOM 658 N N . ALA A 1 87 ? -2.900 -10.717 6.168 1.00 98.00 87 ALA A N 1
ATOM 659 C CA . ALA A 1 87 ? -2.130 -11.616 7.025 1.00 98.00 87 ALA A CA 1
ATOM 660 C C . ALA A 1 87 ? -0.632 -11.334 6.943 1.00 98.00 87 ALA A C 1
ATOM 662 O O . ALA A 1 87 ? -0.081 -11.089 5.871 1.00 98.00 87 ALA A O 1
ATOM 663 N N . PHE A 1 88 ? 0.030 -11.386 8.093 1.00 97.75 88 PHE A N 1
ATOM 664 C CA . PHE A 1 88 ? 1.458 -11.157 8.242 1.00 97.75 88 PHE A CA 1
ATOM 665 C C . PHE A 1 88 ? 2.241 -12.473 8.112 1.00 97.75 88 PHE A C 1
ATOM 667 O O . PHE A 1 88 ? 1.725 -13.534 8.475 1.00 97.75 88 PHE A O 1
ATOM 674 N N . PRO A 1 89 ? 3.533 -12.416 7.732 1.00 95.88 89 PRO A N 1
ATOM 675 C CA . PRO A 1 89 ? 4.389 -13.604 7.633 1.00 95.88 89 PRO A CA 1
ATOM 676 C C . PRO A 1 89 ? 4.550 -14.387 8.946 1.00 95.88 89 PRO A C 1
ATOM 678 O O . PRO A 1 89 ? 4.953 -15.549 8.940 1.00 95.88 89 PRO A O 1
ATOM 681 N N . ASP A 1 90 ? 4.277 -13.747 10.087 1.00 96.00 90 ASP A N 1
ATOM 682 C CA . ASP A 1 90 ? 4.343 -14.356 11.419 1.00 96.00 90 ASP A CA 1
ATOM 683 C C . ASP A 1 90 ? 3.042 -15.060 11.848 1.00 96.00 90 ASP A C 1
ATOM 685 O O . ASP A 1 90 ? 2.969 -15.590 12.959 1.00 96.00 90 ASP A O 1
ATOM 689 N N . GLY A 1 91 ? 2.036 -15.101 10.968 1.00 95.19 91 GLY A N 1
ATOM 690 C CA . GLY A 1 91 ? 0.758 -15.773 11.185 1.00 95.19 91 GLY A CA 1
ATOM 691 C C . GLY A 1 91 ? -0.302 -14.921 11.881 1.00 95.19 91 GLY A C 1
ATOM 692 O O . GLY A 1 91 ? -1.372 -15.440 12.191 1.00 95.19 91 GLY A O 1
ATOM 693 N N . ARG A 1 92 ? -0.043 -13.635 12.154 1.00 97.31 92 ARG A N 1
ATOM 694 C CA . ARG A 1 92 ? -1.105 -12.709 12.579 1.00 97.31 92 ARG A CA 1
ATOM 695 C C . ARG A 1 92 ? -2.007 -12.376 11.397 1.00 97.31 92 ARG A C 1
ATOM 697 O O . ARG A 1 92 ? -1.515 -11.990 10.343 1.00 97.31 92 ARG A O 1
ATOM 704 N N . GLU A 1 93 ? -3.314 -12.462 11.602 1.00 97.44 93 GLU A N 1
ATOM 705 C CA . GLU A 1 93 ? -4.321 -12.191 10.575 1.00 97.44 93 GLU A CA 1
ATOM 706 C C . GLU A 1 93 ? -5.248 -11.064 11.024 1.00 97.44 93 GLU A C 1
ATOM 708 O O . GLU A 1 93 ? -5.710 -11.033 12.167 1.00 97.44 93 GLU A O 1
ATOM 713 N N . PHE A 1 94 ? -5.518 -10.141 10.108 1.00 98.12 94 PHE A N 1
ATOM 714 C CA . PHE A 1 94 ? -6.392 -8.995 10.314 1.00 98.12 94 PHE A CA 1
ATOM 715 C C . PHE A 1 94 ? -7.565 -9.102 9.343 1.00 98.12 94 PHE A C 1
ATOM 717 O O . PHE A 1 94 ? -7.488 -8.622 8.213 1.00 98.12 94 PHE A O 1
ATOM 724 N N . CYS A 1 95 ? -8.611 -9.805 9.782 1.00 98.00 95 CYS A N 1
ATOM 725 C CA . CYS A 1 95 ? -9.794 -10.111 8.980 1.00 98.00 95 CYS A CA 1
ATOM 726 C C . CYS A 1 95 ? -11.018 -9.314 9.433 1.00 98.00 95 CYS A C 1
ATOM 728 O O . CYS A 1 95 ? -11.243 -9.144 10.640 1.00 98.00 95 CYS A O 1
ATOM 730 N N . THR A 1 96 ? -11.811 -8.847 8.468 1.00 97.81 96 THR A N 1
ATOM 731 C CA . THR A 1 96 ? -13.073 -8.139 8.714 1.00 97.81 96 THR A CA 1
ATOM 732 C C . THR A 1 96 ? -14.014 -8.983 9.579 1.00 97.81 96 THR A C 1
ATOM 734 O O . THR A 1 96 ? -14.159 -10.187 9.387 1.00 97.81 96 THR A O 1
ATOM 737 N N . ASN A 1 97 ? -14.644 -8.351 10.565 1.00 96.94 97 ASN A N 1
ATOM 738 C CA . ASN A 1 97 ? -15.594 -8.966 11.488 1.00 96.94 97 ASN A CA 1
ATOM 739 C C . ASN A 1 97 ? -16.618 -7.923 11.985 1.00 96.94 97 ASN A C 1
ATOM 741 O O . ASN A 1 97 ? -16.790 -6.876 11.367 1.00 96.94 97 ASN A O 1
ATOM 745 N N . GLU A 1 98 ? -17.335 -8.222 13.073 1.00 96.75 98 GLU A N 1
ATOM 746 C CA . GLU A 1 98 ? -18.386 -7.346 13.617 1.00 96.75 98 GLU A CA 1
ATOM 747 C C . GLU A 1 98 ? -17.853 -6.009 14.160 1.00 96.75 98 GLU A C 1
ATOM 749 O O . GLU A 1 98 ? -18.562 -5.005 14.092 1.00 96.75 98 GLU A O 1
ATOM 754 N N . ASP A 1 99 ? -16.618 -5.984 14.668 1.00 96.56 99 ASP A N 1
ATOM 755 C CA . ASP A 1 99 ? -16.028 -4.821 15.340 1.00 96.56 99 ASP A CA 1
ATOM 756 C C . ASP A 1 99 ? -15.025 -4.062 14.455 1.00 96.56 99 ASP A C 1
ATOM 758 O O . ASP A 1 99 ? -14.826 -2.856 14.627 1.00 96.56 99 ASP A O 1
ATOM 762 N N . TYR A 1 100 ? -14.377 -4.753 13.511 1.00 97.81 100 TYR A N 1
ATOM 763 C CA . TYR A 1 100 ? -13.273 -4.220 12.708 1.00 97.81 100 TYR A CA 1
ATOM 764 C C . TYR A 1 100 ? -13.433 -4.554 11.230 1.00 97.81 100 TYR A C 1
ATOM 766 O O . TYR A 1 100 ? -13.922 -5.623 10.872 1.00 97.81 100 TYR A O 1
ATOM 774 N N . SER A 1 101 ? -12.965 -3.662 10.361 1.00 97.56 101 SER A N 1
ATOM 775 C CA . SER A 1 101 ? -13.025 -3.860 8.910 1.00 97.56 101 SER A CA 1
ATOM 776 C C . SER A 1 101 ? -11.705 -3.532 8.232 1.00 97.56 101 SER A C 1
ATOM 778 O O . SER A 1 101 ? -11.060 -2.531 8.560 1.00 97.56 101 SER A O 1
ATOM 780 N N . LEU A 1 102 ? -11.351 -4.377 7.266 1.00 98.56 102 LEU A N 1
ATOM 781 C CA . LEU A 1 102 ? -10.314 -4.147 6.272 1.00 98.56 102 LEU A CA 1
ATOM 782 C C . LEU A 1 102 ? -10.886 -3.283 5.149 1.00 98.56 102 LEU A C 1
ATOM 784 O O . LEU A 1 102 ? -11.964 -3.562 4.629 1.00 98.56 102 LEU A O 1
ATOM 788 N N . LYS A 1 103 ? -10.186 -2.206 4.807 1.00 98.44 103 LYS A N 1
ATOM 789 C CA . LYS A 1 103 ? -10.624 -1.210 3.832 1.00 98.44 103 LYS A CA 1
ATOM 790 C C . LYS A 1 103 ? -9.470 -0.898 2.892 1.00 98.44 103 LYS A C 1
ATOM 792 O O . LYS A 1 103 ? -8.349 -0.653 3.346 1.00 98.44 103 LYS A O 1
ATOM 797 N N . TYR A 1 104 ? -9.768 -0.847 1.601 1.00 98.75 104 TYR A N 1
ATOM 798 C CA . TYR A 1 104 ? -8.810 -0.494 0.564 1.00 98.75 104 TYR A CA 1
ATOM 799 C C . TYR A 1 104 ? -9.238 0.767 -0.162 1.00 98.75 104 TYR A C 1
ATOM 801 O O . TYR A 1 104 ? -10.419 0.934 -0.479 1.00 98.75 104 TYR A O 1
ATOM 809 N N . TYR A 1 105 ? -8.263 1.618 -0.470 1.00 98.81 105 TYR A N 1
ATOM 810 C CA . TYR A 1 105 ? -8.458 2.757 -1.352 1.00 98.81 105 TYR A CA 1
ATOM 811 C C . TYR A 1 105 ? -7.308 2.868 -2.340 1.00 98.81 105 TYR A C 1
ATOM 813 O O . TYR A 1 105 ? -6.142 2.755 -1.963 1.00 98.81 105 TYR A O 1
ATOM 821 N N . ILE A 1 106 ? -7.653 3.141 -3.592 1.00 98.81 106 ILE A N 1
ATOM 822 C CA . ILE A 1 106 ? -6.715 3.484 -4.657 1.00 98.81 106 ILE A CA 1
ATOM 823 C C . ILE A 1 106 ? -7.132 4.855 -5.170 1.00 98.81 106 ILE A C 1
ATOM 825 O O . ILE A 1 106 ? -8.265 5.026 -5.616 1.00 98.81 106 ILE A O 1
ATOM 829 N N . ASN A 1 107 ? -6.252 5.850 -5.065 1.00 98.62 107 ASN A N 1
ATOM 830 C CA . ASN A 1 107 ? -6.535 7.227 -5.478 1.00 98.62 107 ASN A CA 1
ATOM 831 C C . ASN A 1 107 ? -7.856 7.753 -4.883 1.00 98.62 107 ASN A C 1
ATOM 833 O O . ASN A 1 107 ? -8.705 8.293 -5.593 1.00 98.62 107 ASN A O 1
ATOM 837 N N . HIS A 1 108 ? -8.039 7.537 -3.572 1.00 98.56 108 HIS A N 1
ATOM 838 C CA . HIS A 1 108 ? -9.243 7.882 -2.791 1.00 98.56 108 HIS A CA 1
ATOM 839 C C . HIS A 1 108 ? -10.518 7.105 -3.171 1.00 98.56 108 HIS A C 1
ATOM 841 O O . HIS A 1 108 ? -11.574 7.318 -2.576 1.00 98.56 108 HIS A O 1
ATOM 847 N N . GLN A 1 109 ? -10.455 6.170 -4.121 1.00 98.56 109 GLN A N 1
ATOM 848 C CA . GLN A 1 109 ? -11.586 5.321 -4.490 1.00 98.56 109 GLN A CA 1
ATOM 849 C C . GLN A 1 109 ? -11.564 4.027 -3.687 1.00 98.56 109 GLN A C 1
ATOM 851 O O . GLN A 1 109 ? -10.583 3.289 -3.728 1.00 98.56 109 GLN A O 1
ATOM 856 N N . SER A 1 110 ? -12.656 3.751 -2.970 1.00 98.19 110 SER A N 1
ATOM 857 C CA . SER A 1 110 ? -12.814 2.489 -2.249 1.00 98.19 110 SER A CA 1
ATOM 858 C C . SER A 1 110 ? -12.917 1.321 -3.230 1.00 98.19 110 SER A C 1
ATOM 860 O O . SER A 1 110 ? -13.668 1.391 -4.207 1.00 98.19 110 SER A O 1
ATOM 862 N N . VAL A 1 111 ? -12.165 0.258 -2.954 1.00 98.25 111 VAL A N 1
ATOM 863 C CA . VAL A 1 111 ? -12.177 -0.999 -3.710 1.00 98.25 111 VAL A CA 1
ATOM 864 C C . VAL A 1 111 ? -12.321 -2.180 -2.751 1.00 98.25 111 VAL A C 1
ATOM 866 O O . VAL A 1 111 ? -11.949 -2.079 -1.584 1.00 98.25 111 VAL A O 1
ATOM 869 N N . ASP A 1 112 ? -12.848 -3.301 -3.240 1.00 96.44 112 ASP A N 1
ATOM 870 C CA . ASP A 1 112 ? -13.056 -4.495 -2.406 1.00 96.44 112 ASP A CA 1
ATOM 871 C C . ASP A 1 112 ? -11.738 -5.224 -2.109 1.00 96.44 112 ASP A C 1
ATOM 873 O O . ASP A 1 112 ? -11.565 -5.813 -1.049 1.00 96.44 112 ASP A O 1
ATOM 877 N N . SER A 1 113 ? -10.783 -5.173 -3.039 1.00 97.25 113 SER A N 1
ATOM 878 C CA . SER A 1 113 ? -9.454 -5.751 -2.869 1.00 97.25 113 SER A CA 1
ATOM 879 C C . SER A 1 113 ? -8.439 -5.068 -3.776 1.00 97.25 113 SER A C 1
ATOM 881 O O . SER A 1 113 ? -8.785 -4.410 -4.757 1.00 97.25 113 SER A O 1
ATOM 883 N N . VAL A 1 114 ? -7.168 -5.274 -3.449 1.00 98.06 114 VAL A N 1
ATOM 884 C CA . VAL A 1 114 ? -6.011 -4.768 -4.193 1.00 98.06 114 VAL A CA 1
ATOM 885 C C . VAL A 1 114 ? -5.200 -5.901 -4.823 1.00 98.06 114 VAL A C 1
ATOM 887 O O . VAL A 1 114 ? -4.245 -5.623 -5.536 1.00 98.06 114 VAL A O 1
ATOM 890 N N . TYR A 1 115 ? -5.556 -7.170 -4.574 1.00 98.06 115 TYR A N 1
ATOM 891 C CA . TYR A 1 115 ? -4.726 -8.331 -4.927 1.00 98.06 115 TYR A CA 1
ATOM 892 C C . TYR A 1 115 ? -4.361 -8.377 -6.418 1.00 98.06 115 TYR A C 1
ATOM 894 O O . TYR A 1 115 ? -3.187 -8.498 -6.764 1.00 98.06 115 TYR A O 1
ATOM 902 N N . ASP A 1 116 ? -5.347 -8.197 -7.296 1.00 97.75 116 ASP A N 1
ATOM 903 C CA . ASP A 1 116 ? -5.151 -8.216 -8.751 1.00 97.75 116 ASP A CA 1
ATOM 904 C C . ASP A 1 116 ? -4.811 -6.836 -9.339 1.00 97.75 116 ASP A C 1
ATOM 906 O O . ASP A 1 116 ? -4.686 -6.690 -10.556 1.00 97.75 116 ASP A O 1
ATOM 910 N N . TYR A 1 117 ? -4.678 -5.804 -8.501 1.00 98.38 117 TYR A N 1
ATOM 911 C CA . TYR A 1 117 ? -4.412 -4.454 -8.979 1.00 98.38 117 TYR A CA 1
ATOM 912 C C . TYR A 1 117 ? -2.964 -4.304 -9.445 1.00 98.38 117 TYR A C 1
ATOM 914 O O . TYR A 1 117 ? -2.024 -4.789 -8.812 1.00 98.38 117 TYR A O 1
ATOM 922 N N . ILE A 1 118 ? -2.801 -3.601 -10.559 1.00 98.56 118 ILE A N 1
ATOM 923 C CA . ILE A 1 118 ? -1.543 -3.329 -11.245 1.00 98.56 118 ILE A CA 1
ATOM 924 C C . ILE A 1 118 ? -1.342 -1.813 -11.141 1.00 98.56 118 ILE A C 1
ATOM 926 O O . ILE A 1 118 ? -2.131 -1.067 -11.708 1.00 98.56 118 ILE A O 1
ATOM 930 N N . ILE A 1 119 ? -0.345 -1.371 -10.366 1.00 98.44 119 ILE A N 1
ATOM 931 C CA . ILE A 1 119 ? -0.138 0.059 -10.058 1.00 98.44 119 ILE A CA 1
ATOM 932 C C . ILE A 1 119 ? 0.293 0.872 -11.278 1.00 98.44 119 ILE A C 1
ATOM 934 O O . ILE A 1 119 ? 1.145 0.423 -12.026 1.00 98.44 119 ILE A O 1
ATOM 938 N N . GLU A 1 120 ? -0.211 2.078 -11.460 1.00 98.25 120 GLU A N 1
ATOM 939 C CA . GLU A 1 120 ? 0.320 3.028 -12.445 1.00 98.25 120 GLU A CA 1
ATOM 940 C C . GLU A 1 120 ? 1.185 4.089 -11.746 1.00 98.25 120 GLU A C 1
ATOM 942 O O . GLU A 1 120 ? 1.176 4.182 -10.512 1.00 98.25 120 GLU A O 1
ATOM 947 N N . ASP A 1 121 ? 1.950 4.872 -12.514 1.00 98.12 121 ASP A N 1
ATOM 948 C CA . ASP A 1 121 ? 2.743 5.969 -11.951 1.00 98.12 121 ASP A CA 1
ATOM 949 C C . ASP A 1 121 ? 1.878 6.915 -11.110 1.00 98.12 121 ASP A C 1
ATOM 951 O O . ASP A 1 121 ? 0.746 7.249 -11.473 1.00 98.12 121 ASP A O 1
ATOM 955 N N . ASP A 1 122 ? 2.444 7.377 -9.999 1.00 98.25 122 ASP A N 1
ATOM 956 C CA . ASP A 1 122 ? 1.834 8.289 -9.032 1.00 98.25 122 ASP A CA 1
ATOM 957 C C . ASP A 1 122 ? 0.599 7.750 -8.277 1.00 98.25 122 ASP A C 1
ATOM 959 O O . ASP A 1 122 ? -0.022 8.496 -7.507 1.00 98.25 122 ASP A O 1
ATOM 963 N N . ASP A 1 123 ? 0.254 6.465 -8.419 1.00 98.81 123 ASP A N 1
ATOM 964 C CA . ASP A 1 123 ? -0.859 5.864 -7.681 1.00 98.81 123 ASP A CA 1
ATOM 965 C C . ASP A 1 123 ? -0.678 5.974 -6.161 1.00 98.81 123 ASP A C 1
ATOM 967 O O . ASP A 1 123 ? 0.427 5.904 -5.613 1.00 98.81 123 ASP A O 1
ATOM 971 N N . ARG A 1 124 ? -1.801 6.095 -5.447 1.00 98.81 124 ARG A N 1
ATOM 972 C CA . ARG A 1 124 ? -1.843 6.172 -3.983 1.00 98.81 124 ARG A CA 1
ATOM 973 C C . ARG A 1 124 ? -2.718 5.075 -3.400 1.00 98.81 124 ARG A C 1
ATOM 975 O O . ARG A 1 124 ? -3.935 5.082 -3.574 1.00 98.81 124 ARG A O 1
ATOM 982 N N . LEU A 1 125 ? -2.087 4.171 -2.659 1.00 98.88 125 LEU A N 1
ATOM 983 C CA . LEU A 1 125 ? -2.695 3.003 -2.036 1.00 98.88 125 LEU A CA 1
ATOM 984 C C . LEU A 1 125 ? -2.831 3.174 -0.517 1.00 98.88 125 LEU A C 1
ATOM 986 O O . LEU A 1 125 ? -1.831 3.287 0.193 1.00 98.88 125 LEU A O 1
ATOM 990 N N . LEU A 1 126 ? -4.059 3.101 -0.005 1.00 98.88 126 LEU A N 1
ATOM 991 C CA . LEU A 1 126 ? -4.335 2.947 1.425 1.00 98.88 126 LEU A CA 1
ATOM 992 C C . LEU A 1 126 ? -4.854 1.535 1.703 1.00 98.88 126 LEU A C 1
ATOM 994 O O . LEU A 1 126 ? -5.828 1.092 1.094 1.00 98.88 126 LEU A O 1
ATOM 998 N N . ILE A 1 127 ? -4.244 0.866 2.680 1.00 98.75 127 ILE A N 1
ATOM 999 C CA . ILE A 1 127 ? -4.774 -0.342 3.318 1.00 98.75 127 ILE A CA 1
ATOM 1000 C C . ILE A 1 127 ? -4.996 -0.014 4.791 1.00 98.75 127 ILE A C 1
ATOM 1002 O O . ILE A 1 127 ? -4.046 0.303 5.505 1.00 98.75 127 ILE A O 1
ATOM 1006 N N . SER A 1 128 ? -6.238 -0.082 5.255 1.00 98.81 128 SER A N 1
ATOM 1007 C CA . SER A 1 128 ? -6.598 0.272 6.627 1.00 98.81 128 SER A CA 1
ATOM 1008 C C . SER A 1 128 ? -7.377 -0.859 7.277 1.00 98.81 128 SER A C 1
ATOM 1010 O O . SER A 1 128 ? -8.371 -1.322 6.721 1.00 98.81 128 SER A O 1
ATOM 1012 N N . PHE A 1 129 ? -6.929 -1.321 8.440 1.00 98.69 129 PHE A N 1
ATOM 1013 C CA . PHE A 1 129 ? -7.639 -2.309 9.240 1.00 98.69 129 PHE A CA 1
ATOM 1014 C C . PHE A 1 129 ? -7.901 -1.785 10.644 1.00 98.69 129 PHE A C 1
ATOM 1016 O O . PHE A 1 129 ? -6.957 -1.492 11.378 1.00 98.69 129 PHE A O 1
ATOM 1023 N N . GLY A 1 130 ? -9.168 -1.790 11.048 1.00 98.38 130 GLY A N 1
ATOM 1024 C CA . GLY A 1 130 ? -9.576 -1.352 12.376 1.00 98.38 130 GLY A CA 1
ATOM 1025 C C . GLY A 1 130 ? -11.015 -0.827 12.420 1.00 98.38 130 GLY A C 1
ATOM 1026 O O . GLY A 1 130 ? -11.811 -1.077 11.501 1.00 98.38 130 GLY A O 1
ATOM 1027 N N . PRO A 1 131 ? -11.379 -0.133 13.514 1.00 98.12 131 PRO A N 1
ATOM 1028 C CA . PRO A 1 131 ? -12.708 0.435 13.726 1.00 98.12 131 PRO A CA 1
ATOM 1029 C C . PRO A 1 131 ? -12.873 1.838 13.112 1.00 98.12 131 PRO A C 1
ATOM 1031 O O . PRO A 1 131 ? -13.805 2.543 13.493 1.00 98.12 131 PRO A O 1
ATOM 1034 N N . GLU A 1 132 ? -11.973 2.264 12.218 1.00 98.12 132 GLU A N 1
ATOM 1035 C CA . GLU A 1 132 ? -11.876 3.656 11.768 1.00 98.12 132 GLU A CA 1
ATOM 1036 C C . GLU A 1 132 ? -13.195 4.179 11.190 1.00 98.12 132 GLU A C 1
ATOM 1038 O O . GLU A 1 132 ? -13.819 3.533 10.334 1.00 98.12 132 GLU A O 1
ATOM 1043 N N . THR A 1 133 ? -13.590 5.378 11.621 1.00 97.62 133 THR A N 1
ATOM 1044 C CA . THR A 1 133 ? -14.708 6.118 11.028 1.00 97.62 133 THR A CA 1
ATOM 1045 C C . THR A 1 133 ? -14.321 6.691 9.659 1.00 97.62 133 THR A C 1
ATOM 1047 O O . THR A 1 133 ? -13.136 6.772 9.328 1.00 97.62 133 THR A O 1
ATOM 1050 N N . PRO A 1 134 ? -15.291 7.135 8.835 1.00 97.44 134 PRO A N 1
ATOM 1051 C CA . PRO A 1 134 ? -14.981 7.811 7.576 1.00 97.44 134 PRO A CA 1
ATOM 1052 C C . PRO A 1 134 ? -14.045 9.018 7.739 1.00 97.44 134 PRO A C 1
ATOM 1054 O O . PRO A 1 134 ? -13.197 9.249 6.885 1.00 97.44 134 PRO A O 1
ATOM 1057 N N . GLU A 1 135 ? -14.165 9.768 8.837 1.00 98.19 135 GLU A N 1
ATOM 1058 C CA . GLU A 1 135 ? -13.294 10.907 9.134 1.00 98.19 135 GLU A CA 1
ATOM 1059 C C . GLU A 1 135 ? -11.854 10.473 9.441 1.00 98.19 135 GLU A C 1
ATOM 1061 O O . GLU A 1 135 ? -10.914 11.090 8.950 1.00 98.19 135 GLU A O 1
ATOM 1066 N N . GLU A 1 136 ? -11.666 9.392 10.202 1.00 98.31 136 GLU A N 1
ATOM 1067 C CA . GLU A 1 136 ? -10.333 8.845 10.495 1.00 98.31 136 GLU A CA 1
ATOM 1068 C C . GLU A 1 136 ? -9.673 8.251 9.239 1.00 98.31 136 GLU A C 1
ATOM 1070 O O . GLU A 1 136 ? -8.456 8.333 9.073 1.00 98.31 136 GLU A O 1
ATOM 1075 N N . ILE A 1 137 ? -10.464 7.692 8.319 1.00 98.62 137 ILE A N 1
ATOM 1076 C CA . ILE A 1 137 ? -9.971 7.257 7.007 1.00 98.62 137 ILE A CA 1
ATOM 1077 C C . ILE A 1 137 ? -9.528 8.447 6.154 1.00 98.62 137 ILE A C 1
ATOM 1079 O O . ILE A 1 137 ? -8.470 8.377 5.530 1.00 98.62 137 ILE A O 1
ATOM 1083 N N . GLU A 1 138 ? -10.283 9.546 6.149 1.00 98.56 138 GLU A N 1
ATOM 1084 C CA . GLU A 1 138 ? -9.896 10.766 5.432 1.00 98.56 138 GLU A CA 1
ATOM 1085 C C . GLU A 1 138 ? -8.547 11.309 5.936 1.00 98.56 138 GLU A C 1
ATOM 1087 O O . GLU A 1 138 ? -7.693 11.692 5.138 1.00 98.56 138 GLU A O 1
ATOM 1092 N N . GLU A 1 139 ? -8.291 11.273 7.248 1.00 98.62 139 GLU A N 1
ATOM 1093 C CA . GLU A 1 139 ? -6.986 11.654 7.807 1.00 98.62 139 GLU A CA 1
ATOM 1094 C C . GLU A 1 139 ? -5.841 10.768 7.285 1.00 98.62 139 GLU A C 1
ATOM 1096 O O . GLU A 1 139 ? -4.762 11.276 6.964 1.00 98.62 139 GLU A O 1
ATOM 1101 N N . GLN A 1 140 ? -6.072 9.458 7.143 1.00 98.81 140 GLN A N 1
ATOM 1102 C CA . GLN A 1 140 ? -5.090 8.531 6.568 1.00 98.81 140 GLN A CA 1
ATOM 1103 C C . GLN A 1 140 ? -4.864 8.778 5.070 1.00 98.81 140 GLN A C 1
ATOM 1105 O O . GLN A 1 140 ? -3.730 8.681 4.602 1.00 98.81 140 GLN A O 1
ATOM 1110 N N . LEU A 1 141 ? -5.909 9.127 4.315 1.00 98.81 141 LEU A N 1
ATOM 1111 C CA . LEU A 1 141 ? -5.791 9.496 2.900 1.00 98.81 141 LEU A CA 1
ATOM 1112 C C . LEU A 1 141 ? -4.988 10.794 2.724 1.00 98.81 141 LEU A C 1
ATOM 1114 O O . LEU A 1 141 ? -4.097 10.854 1.880 1.00 98.81 141 LEU A O 1
ATOM 1118 N N . ILE A 1 142 ? -5.214 11.798 3.573 1.00 98.69 142 ILE A N 1
ATOM 1119 C CA . ILE A 1 142 ? -4.428 13.043 3.577 1.00 98.69 142 ILE A CA 1
ATOM 1120 C C . ILE A 1 142 ? -2.955 12.770 3.924 1.00 98.69 142 ILE A C 1
ATOM 1122 O O . ILE A 1 142 ? -2.050 13.354 3.321 1.00 98.69 142 ILE A O 1
ATOM 1126 N N . GLU A 1 143 ? -2.682 11.883 4.888 1.00 98.56 143 GLU A N 1
ATOM 1127 C CA . GLU A 1 143 ? -1.315 11.444 5.188 1.00 98.56 143 GLU A CA 1
ATOM 1128 C C . GLU A 1 143 ? -0.670 10.786 3.966 1.00 98.56 143 GLU A C 1
ATOM 1130 O O . GLU A 1 143 ? 0.450 11.149 3.596 1.00 98.56 143 GLU A O 1
ATOM 1135 N N . LEU A 1 144 ? -1.376 9.851 3.329 1.00 98.75 144 LEU A N 1
ATOM 1136 C CA . LEU A 1 144 ? -0.927 9.175 2.117 1.00 98.75 144 LEU A CA 1
ATOM 1137 C C . LEU A 1 144 ? -0.610 10.178 0.998 1.00 98.75 144 LEU A C 1
ATOM 1139 O O . LEU A 1 144 ? 0.435 10.054 0.362 1.00 98.75 144 LEU A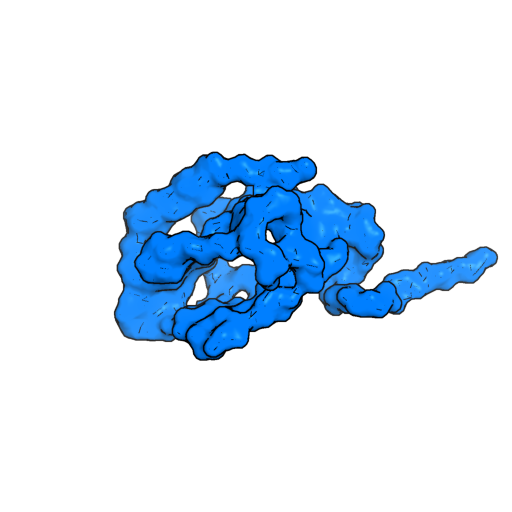 O 1
ATOM 1143 N N . ASP A 1 145 ? -1.435 11.207 0.798 1.00 98.56 145 ASP A N 1
ATOM 1144 C CA . ASP A 1 145 ? -1.216 12.271 -0.195 1.00 98.56 145 ASP A CA 1
ATOM 1145 C C . ASP A 1 145 ? 0.055 13.093 0.069 1.00 98.56 145 ASP A C 1
ATOM 1147 O O . ASP A 1 145 ? 0.686 13.607 -0.857 1.00 98.56 145 ASP A O 1
ATOM 1151 N N . SER A 1 146 ? 0.464 13.201 1.334 1.00 98.19 146 SER A N 1
ATOM 1152 C CA . SER A 1 146 ? 1.672 13.930 1.732 1.00 98.19 146 SER A CA 1
ATOM 1153 C C . SER A 1 146 ? 2.973 13.153 1.499 1.00 98.19 146 SER A C 1
ATOM 1155 O O . SER A 1 146 ? 4.055 13.746 1.549 1.00 98.19 146 SER A O 1
ATOM 1157 N N . GLN A 1 147 ? 2.892 11.839 1.252 1.00 98.25 147 GLN A N 1
ATOM 1158 C CA . GLN A 1 147 ? 4.068 11.006 1.012 1.00 98.25 147 GLN A CA 1
ATOM 1159 C C . GLN A 1 147 ? 4.730 11.382 -0.321 1.00 98.25 147 GLN A C 1
ATOM 1161 O O . GLN A 1 147 ? 4.063 11.569 -1.344 1.00 98.25 147 GLN A O 1
ATOM 1166 N N . ILE A 1 148 ? 6.060 11.484 -0.290 1.00 97.56 148 ILE A N 1
ATOM 1167 C CA . ILE A 1 148 ? 6.894 11.681 -1.476 1.00 97.56 148 ILE A CA 1
ATOM 1168 C C . ILE A 1 148 ? 7.050 10.330 -2.169 1.00 97.56 148 ILE A C 1
ATOM 1170 O O . ILE A 1 148 ? 7.485 9.376 -1.529 1.00 97.56 148 ILE A O 1
ATOM 1174 N N . ILE A 1 149 ? 6.749 10.281 -3.463 1.00 97.12 149 ILE A N 1
ATOM 1175 C CA . ILE A 1 149 ? 7.037 9.135 -4.328 1.00 97.12 149 ILE A CA 1
ATOM 1176 C C . ILE A 1 149 ? 8.450 9.330 -4.881 1.00 97.12 149 ILE A C 1
ATOM 1178 O O . ILE A 1 149 ? 8.747 10.367 -5.483 1.00 97.12 149 ILE A O 1
ATOM 1182 N N . LYS A 1 150 ? 9.352 8.389 -4.596 1.00 91.81 150 LYS A N 1
ATOM 1183 C CA . LYS A 1 150 ? 10.737 8.427 -5.082 1.00 91.81 150 LYS A CA 1
ATOM 1184 C C . LYS A 1 150 ? 10.894 7.519 -6.295 1.00 91.81 150 LYS A C 1
ATOM 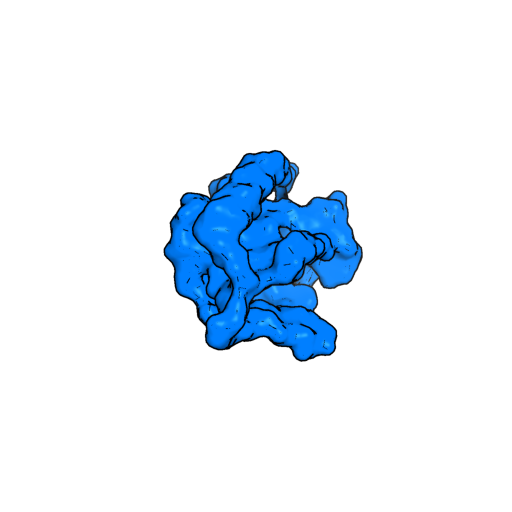1186 O O . LYS A 1 150 ? 10.709 6.317 -6.163 1.00 91.81 150 LYS A O 1
ATOM 1191 N N . GLY A 1 151 ? 11.267 8.101 -7.429 1.00 82.62 151 GLY A N 1
ATOM 1192 C CA . GLY A 1 151 ? 11.589 7.354 -8.646 1.00 82.62 151 GLY A CA 1
ATOM 1193 C C . GLY A 1 151 ? 13.068 7.162 -8.924 1.00 82.62 151 GLY A C 1
ATOM 1194 O O . GLY A 1 151 ? 13.891 7.810 -8.233 1.00 82.62 151 GLY A O 1
#

pLDDT: mean 93.75, std 12.88, range [38.78, 98.88]